Protein AF-A0A955AD46-F1 (afdb_monomer)

Secondary structure (DSSP, 8-state):
---------S--HHHHHHHHHHHHHHHHHHHHHHHHHHHTSSS--TT-HHHHHHHHHHHHHHSS-TTHHHHHHHHHSPPP-TTHHHHHT-

Foldseek 3Di:
DDDPPPPPPDDDPVRVCVVCVVVVVVVVVVLVVVVVVQVPDPDDCPPPVVVVLSVVLVVLVPDPDPPSVVVNCVSPDDPDDPCVCVVVVD

Structure (mmCIF, N/CA/C/O backbone):
data_AF-A0A955AD46-F1
#
_entry.id   AF-A0A955AD46-F1
#
loop_
_atom_site.group_PDB
_atom_site.id
_atom_si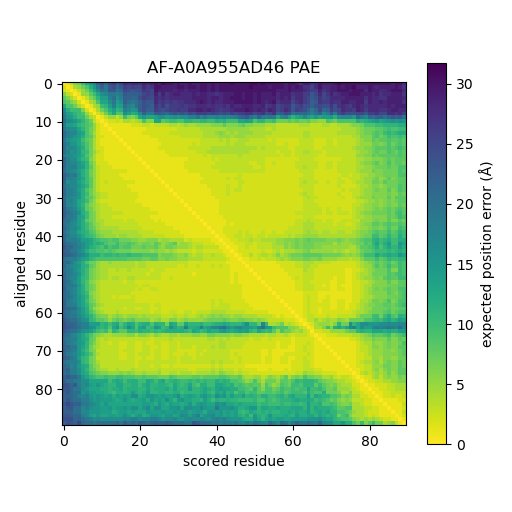te.type_symbol
_atom_site.label_atom_id
_atom_site.label_alt_id
_atom_site.label_comp_id
_atom_site.label_asym_id
_atom_site.label_entity_id
_atom_site.label_seq_id
_atom_site.pdbx_PDB_ins_code
_atom_site.Cartn_x
_atom_site.Cartn_y
_atom_site.Cartn_z
_atom_site.occupancy
_atom_site.B_iso_or_equiv
_atom_site.auth_seq_id
_atom_site.auth_comp_id
_atom_site.auth_asym_id
_atom_site.auth_atom_id
_atom_site.pdbx_PDB_model_num
ATOM 1 N N . MET A 1 1 ? 31.680 11.560 -38.863 1.00 42.88 1 MET A N 1
ATOM 2 C CA . MET A 1 1 ? 30.633 12.139 -37.998 1.00 42.88 1 MET A CA 1
ATOM 3 C C . MET A 1 1 ? 29.825 10.956 -37.512 1.00 42.88 1 MET A C 1
ATOM 5 O O . MET A 1 1 ? 28.982 10.483 -38.256 1.00 42.88 1 MET A O 1
ATOM 9 N N . GLU A 1 2 ? 30.198 10.395 -36.362 1.00 47.16 2 GLU A N 1
ATOM 10 C CA . GLU A 1 2 ? 29.570 9.172 -35.840 1.00 47.16 2 GLU A CA 1
ATOM 11 C C . GLU A 1 2 ? 28.192 9.494 -35.240 1.00 47.16 2 GLU A C 1
ATOM 13 O O . GLU A 1 2 ? 28.051 10.537 -34.586 1.00 47.16 2 GLU A O 1
ATOM 18 N N . PRO A 1 3 ? 27.172 8.644 -35.447 1.00 57.81 3 PRO A N 1
ATOM 19 C CA . PRO A 1 3 ? 25.872 8.832 -34.828 1.00 57.81 3 PRO A CA 1
ATOM 20 C C . PRO A 1 3 ? 26.008 8.584 -33.320 1.00 57.81 3 PRO A C 1
ATOM 22 O O . PRO A 1 3 ? 26.524 7.559 -32.886 1.00 57.81 3 PRO A O 1
ATOM 25 N N . ARG A 1 4 ? 25.567 9.543 -32.497 1.00 54.78 4 ARG A N 1
ATOM 26 C CA . ARG A 1 4 ? 25.406 9.314 -31.056 1.00 54.78 4 ARG A CA 1
ATOM 27 C C . ARG A 1 4 ? 24.293 8.290 -30.889 1.00 54.78 4 ARG A C 1
ATOM 29 O O . ARG A 1 4 ? 23.123 8.661 -30.960 1.00 54.78 4 ARG A O 1
ATOM 36 N N . ASP A 1 5 ? 24.664 7.037 -30.657 1.00 52.97 5 ASP A N 1
ATOM 37 C CA . ASP A 1 5 ? 23.761 6.047 -30.090 1.00 52.97 5 ASP A CA 1
ATOM 38 C C . ASP A 1 5 ? 23.128 6.667 -28.844 1.00 52.97 5 ASP A C 1
ATOM 40 O O . ASP A 1 5 ? 23.806 7.039 -27.878 1.00 52.97 5 ASP A O 1
ATOM 44 N N . ALA A 1 6 ? 21.817 6.875 -28.906 1.00 55.72 6 ALA A N 1
ATOM 45 C CA . ALA A 1 6 ? 21.040 7.316 -27.770 1.00 55.72 6 ALA A CA 1
ATOM 46 C C . ALA A 1 6 ? 21.115 6.205 -26.721 1.00 55.72 6 ALA A C 1
ATOM 48 O O . ALA A 1 6 ? 20.402 5.209 -26.801 1.00 55.72 6 ALA A O 1
ATOM 49 N N . VAL A 1 7 ? 22.020 6.357 -25.754 1.00 58.75 7 VAL A N 1
ATOM 50 C CA . VAL A 1 7 ? 22.052 5.522 -24.556 1.00 58.75 7 VAL A CA 1
ATOM 51 C C . VAL A 1 7 ? 20.662 5.596 -23.926 1.00 58.75 7 VAL A C 1
ATOM 53 O O . VAL A 1 7 ? 20.279 6.639 -23.395 1.00 58.75 7 VAL A O 1
ATOM 56 N N . SER A 1 8 ? 19.902 4.500 -24.001 1.00 61.53 8 SER A N 1
ATOM 57 C CA . SER A 1 8 ? 18.717 4.272 -23.172 1.00 61.53 8 SER A CA 1
ATOM 58 C C . SER A 1 8 ? 19.164 4.356 -21.718 1.00 61.53 8 SER A C 1
ATOM 60 O O . SER A 1 8 ? 19.653 3.387 -21.145 1.00 61.53 8 SER A O 1
ATOM 62 N N . SER A 1 9 ? 19.056 5.540 -21.125 1.00 67.56 9 SER A N 1
ATOM 63 C CA . SER A 1 9 ? 19.541 5.831 -19.778 1.00 67.56 9 SER A CA 1
ATOM 64 C C . SER A 1 9 ? 18.542 5.366 -18.713 1.00 67.56 9 SER A C 1
ATOM 66 O O . SER A 1 9 ? 18.147 6.137 -17.838 1.00 67.56 9 SER A O 1
ATOM 68 N N . GLY A 1 10 ? 18.086 4.119 -18.813 1.00 79.62 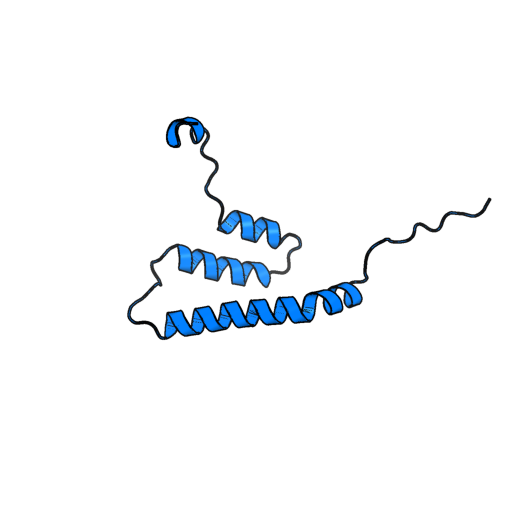10 GLY A N 1
ATOM 69 C CA . GLY A 1 10 ? 17.190 3.481 -17.856 1.00 79.62 10 GLY A CA 1
ATOM 70 C C . GLY A 1 10 ? 17.665 2.068 -17.544 1.00 79.62 10 GLY A C 1
ATOM 71 O O . GLY A 1 10 ? 18.152 1.368 -18.429 1.00 79.62 10 GLY A O 1
ATOM 72 N N . LEU A 1 11 ? 17.532 1.656 -16.280 1.00 91.50 11 LEU A N 1
ATOM 73 C CA . LEU A 1 11 ? 17.727 0.258 -15.895 1.00 91.50 11 LEU A CA 1
ATOM 74 C C . LEU A 1 11 ? 16.758 -0.631 -16.686 1.00 91.50 11 LEU A C 1
ATOM 76 O O . LEU A 1 11 ? 15.615 -0.242 -16.938 1.00 91.50 11 LEU A O 1
ATOM 80 N N . SER A 1 12 ? 17.188 -1.843 -17.034 1.00 95.00 12 SER A N 1
ATOM 81 C CA . SER A 1 12 ? 16.270 -2.850 -17.569 1.00 95.00 12 SER A CA 1
ATOM 82 C C . SER A 1 12 ? 15.217 -3.238 -16.524 1.00 95.00 12 SER A C 1
ATOM 84 O O . SER A 1 12 ? 15.375 -2.987 -15.324 1.00 95.00 12 SER A O 1
ATOM 86 N N . ALA A 1 13 ? 14.140 -3.896 -16.958 1.00 93.12 13 ALA A N 1
ATOM 87 C CA . ALA A 1 13 ? 13.128 -4.417 -16.039 1.00 93.12 13 ALA A CA 1
ATOM 88 C C . ALA A 1 13 ? 13.736 -5.377 -15.000 1.00 93.12 13 ALA A C 1
ATOM 90 O O . ALA A 1 13 ? 13.426 -5.264 -13.818 1.00 93.12 13 ALA A O 1
ATOM 91 N N . CYS A 1 14 ? 14.652 -6.261 -15.415 1.00 96.31 14 CYS A N 1
ATOM 92 C CA . CYS A 1 14 ? 15.350 -7.182 -14.513 1.00 96.31 14 CYS A CA 1
ATOM 93 C C . CYS A 1 14 ? 16.232 -6.436 -13.507 1.00 96.31 14 CYS A C 1
ATOM 95 O O . CYS A 1 14 ? 16.135 -6.687 -12.315 1.00 96.31 14 CYS A O 1
ATOM 97 N N . GLN A 1 15 ? 17.019 -5.456 -13.963 1.00 97.44 15 GLN A N 1
ATOM 98 C CA . GLN A 1 15 ? 17.860 -4.648 -13.072 1.00 97.44 15 GLN A CA 1
ATOM 99 C C . GLN A 1 15 ? 17.029 -3.823 -12.080 1.00 97.44 15 GLN A C 1
ATOM 101 O O . GLN A 1 15 ? 17.422 -3.643 -10.929 1.00 97.44 15 GLN A O 1
ATOM 106 N N . THR A 1 16 ? 15.874 -3.320 -12.518 1.00 95.94 16 THR A N 1
ATOM 107 C CA . THR A 1 16 ? 14.935 -2.610 -11.644 1.00 95.94 16 THR A CA 1
ATOM 108 C C . THR A 1 16 ? 14.336 -3.565 -10.616 1.00 95.94 16 THR A C 1
ATOM 110 O O . THR A 1 16 ? 14.312 -3.242 -9.433 1.00 95.94 16 THR A O 1
ATOM 113 N N . LEU A 1 17 ? 13.907 -4.760 -11.035 1.00 96.06 17 LEU A N 1
ATOM 114 C CA . LEU A 1 17 ? 13.402 -5.784 -10.124 1.00 96.06 17 LEU A CA 1
ATOM 115 C C . LEU A 1 17 ? 14.453 -6.158 -9.076 1.00 96.06 17 LEU A C 1
ATOM 117 O O . LEU A 1 17 ? 14.134 -6.134 -7.894 1.00 96.06 17 LEU A O 1
ATOM 121 N N . ASP A 1 18 ? 15.692 -6.431 -9.483 1.00 98.12 18 ASP A N 1
ATOM 122 C CA . ASP A 1 18 ? 16.778 -6.786 -8.563 1.00 98.12 18 ASP A CA 1
ATOM 123 C C . ASP A 1 18 ? 17.012 -5.696 -7.510 1.00 98.12 18 ASP A C 1
ATOM 125 O O . ASP A 1 18 ? 17.176 -5.995 -6.325 1.00 98.12 18 ASP A O 1
ATOM 129 N N . ARG A 1 19 ? 16.964 -4.423 -7.925 1.00 97.62 19 ARG A N 1
ATOM 130 C CA . ARG A 1 19 ? 17.118 -3.278 -7.020 1.00 97.62 19 ARG A CA 1
ATOM 131 C C . ARG A 1 19 ? 15.973 -3.171 -6.012 1.00 97.62 19 ARG A C 1
ATOM 133 O O . ARG A 1 19 ? 16.213 -2.874 -4.846 1.00 97.62 19 ARG A O 1
ATOM 140 N N . GLU A 1 20 ? 14.738 -3.393 -6.453 1.00 97.00 20 GLU A N 1
ATOM 141 C CA . GLU A 1 20 ? 13.538 -3.148 -5.645 1.00 97.00 20 GLU A CA 1
ATOM 142 C C . GLU A 1 20 ? 13.064 -4.391 -4.864 1.00 97.00 20 GLU A C 1
ATOM 144 O O . GLU A 1 20 ? 12.306 -4.268 -3.901 1.00 97.00 20 GLU A O 1
ATOM 149 N N . PHE A 1 21 ? 13.499 -5.600 -5.237 1.00 97.75 21 PHE A N 1
ATOM 150 C CA . PHE A 1 21 ? 12.926 -6.865 -4.758 1.00 97.75 2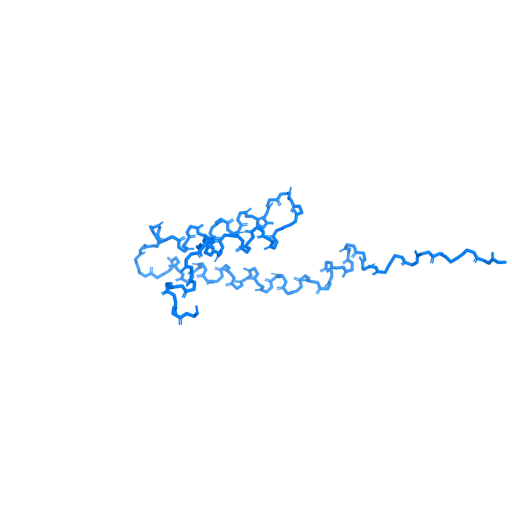1 PHE A CA 1
ATOM 151 C C . PHE A 1 21 ? 12.939 -7.009 -3.234 1.00 97.75 21 PHE A C 1
ATOM 153 O O . PHE A 1 21 ? 11.912 -7.324 -2.629 1.00 97.75 21 PHE A O 1
ATOM 160 N N . LEU A 1 22 ? 14.088 -6.769 -2.594 1.00 98.38 22 LEU A N 1
ATOM 161 C CA . LEU A 1 22 ? 14.212 -6.915 -1.141 1.00 98.38 22 LEU A CA 1
ATOM 162 C C . LEU A 1 22 ? 13.336 -5.904 -0.394 1.00 98.38 22 LEU A C 1
ATOM 164 O O . LEU A 1 22 ? 12.716 -6.257 0.611 1.00 98.38 22 LEU A O 1
ATOM 168 N N . GLN A 1 23 ? 13.247 -4.678 -0.911 1.00 98.38 23 GLN A N 1
ATOM 169 C CA . GLN A 1 23 ? 12.448 -3.616 -0.316 1.00 98.38 23 GLN A CA 1
ATOM 170 C C . GLN A 1 23 ? 10.948 -3.894 -0.467 1.00 98.38 23 GLN A C 1
ATOM 172 O O . GLN A 1 23 ? 10.209 -3.818 0.517 1.00 98.38 23 GLN A O 1
ATOM 177 N N . MET A 1 24 ? 10.506 -4.299 -1.662 1.00 96.88 24 MET A N 1
ATOM 178 C CA . MET A 1 24 ? 9.124 -4.717 -1.903 1.00 96.88 24 MET A CA 1
ATOM 179 C C . MET A 1 24 ? 8.739 -5.895 -1.008 1.00 96.88 24 MET A C 1
ATOM 181 O O . MET A 1 24 ? 7.687 -5.862 -0.373 1.00 96.88 24 MET A O 1
ATOM 185 N N . ARG A 1 25 ? 9.605 -6.909 -0.883 1.00 98.19 25 ARG A N 1
ATOM 186 C CA . ARG A 1 25 ? 9.362 -8.056 0.003 1.00 98.19 25 ARG A CA 1
ATOM 187 C C . ARG A 1 25 ? 9.184 -7.623 1.458 1.00 98.19 25 ARG A C 1
ATOM 189 O O . ARG A 1 25 ? 8.269 -8.105 2.121 1.00 98.19 25 ARG A O 1
ATOM 196 N N . ALA A 1 26 ? 10.032 -6.723 1.954 1.00 98.50 26 ALA A N 1
ATOM 197 C CA . ALA A 1 26 ? 9.926 -6.210 3.317 1.00 98.50 26 ALA A CA 1
ATOM 198 C C . ALA A 1 26 ? 8.604 -5.458 3.546 1.00 98.50 26 ALA A C 1
ATOM 200 O O . ALA A 1 26 ? 7.928 -5.698 4.544 1.00 98.50 26 ALA A O 1
ATOM 201 N N . TRP A 1 27 ? 8.197 -4.600 2.606 1.00 97.19 27 TRP A N 1
ATOM 202 C CA . TRP A 1 27 ? 6.923 -3.883 2.696 1.00 97.19 27 TRP A CA 1
ATOM 203 C C . TRP A 1 27 ? 5.715 -4.818 2.661 1.00 97.19 27 TRP A C 1
ATOM 205 O O . TRP A 1 27 ? 4.806 -4.656 3.472 1.00 97.19 27 TRP A O 1
ATOM 215 N N . LEU A 1 28 ? 5.719 -5.828 1.787 1.00 96.50 28 LEU A N 1
ATOM 216 C CA . LEU A 1 28 ? 4.646 -6.824 1.725 1.00 96.50 28 LEU A CA 1
ATOM 217 C C . LEU A 1 28 ? 4.509 -7.591 3.048 1.00 96.50 28 LEU A C 1
ATOM 219 O O . LEU A 1 28 ? 3.401 -7.723 3.564 1.00 96.50 28 LEU A O 1
ATOM 223 N N . LEU A 1 29 ? 5.627 -8.027 3.640 1.00 98.38 29 LEU A N 1
ATOM 224 C CA . LEU A 1 29 ? 5.625 -8.683 4.953 1.00 98.38 29 LEU A CA 1
ATOM 225 C C . LEU A 1 29 ? 5.114 -7.757 6.062 1.00 98.38 29 LEU A C 1
ATOM 227 O O . LEU A 1 29 ? 4.358 -8.193 6.925 1.00 98.38 29 LEU A O 1
ATOM 231 N N . GLN A 1 30 ? 5.489 -6.477 6.037 1.00 98.25 30 GLN A N 1
ATOM 232 C CA . GLN A 1 30 ? 5.031 -5.501 7.024 1.00 98.25 30 GLN A CA 1
ATOM 233 C C . GLN A 1 30 ? 3.516 -5.265 6.948 1.00 98.25 30 GLN A C 1
ATOM 235 O O . GLN A 1 30 ? 2.862 -5.137 7.989 1.00 98.25 30 GLN A O 1
ATOM 240 N N . VAL A 1 31 ? 2.955 -5.207 5.736 1.00 96.50 31 VAL A N 1
ATOM 241 C CA . VAL A 1 31 ? 1.508 -5.077 5.520 1.00 96.50 31 VAL A CA 1
ATOM 242 C C . VAL A 1 31 ? 0.790 -6.330 6.018 1.00 96.50 31 VAL A C 1
ATOM 244 O O . VAL A 1 31 ? -0.119 -6.202 6.835 1.00 96.50 31 VAL A O 1
ATOM 247 N N . ALA A 1 32 ? 1.249 -7.523 5.627 1.00 97.62 32 ALA A N 1
ATOM 248 C CA . ALA A 1 32 ? 0.668 -8.791 6.074 1.00 97.62 32 ALA A CA 1
ATOM 249 C C . ALA A 1 32 ? 0.696 -8.931 7.605 1.00 97.62 32 ALA A C 1
ATOM 251 O O . ALA A 1 32 ? -0.335 -9.147 8.227 1.00 97.62 32 ALA A O 1
ATOM 252 N N . ALA A 1 33 ? 1.841 -8.667 8.240 1.00 98.44 33 ALA A N 1
ATOM 253 C CA . ALA A 1 33 ? 1.960 -8.734 9.695 1.00 98.44 33 ALA A CA 1
ATOM 254 C C . ALA A 1 33 ? 1.080 -7.702 10.424 1.00 98.44 33 ALA A C 1
ATOM 256 O O . ALA A 1 33 ? 0.714 -7.908 11.582 1.00 98.44 33 ALA A O 1
ATOM 257 N N . SER A 1 34 ? 0.782 -6.561 9.793 1.00 97.50 34 SER A N 1
ATOM 258 C CA . SER A 1 34 ? -0.173 -5.586 10.337 1.00 97.50 34 SER A CA 1
ATOM 259 C C . SER A 1 34 ? -1.603 -6.106 10.253 1.00 97.50 34 SER A C 1
ATOM 261 O O . SER A 1 34 ? -2.333 -5.981 11.231 1.00 97.50 34 SER A O 1
ATOM 263 N N . TRP A 1 35 ? -1.956 -6.747 9.140 1.00 96.81 35 TRP A N 1
ATOM 264 C CA . TRP A 1 35 ? -3.230 -7.438 8.954 1.00 96.81 35 TRP A CA 1
ATOM 265 C C . TRP A 1 35 ? -3.419 -8.539 10.008 1.00 96.81 35 TRP A C 1
ATOM 267 O O . TRP A 1 35 ? -4.383 -8.497 10.763 1.00 96.81 35 TRP A O 1
ATOM 277 N N . ASP A 1 36 ? -2.417 -9.404 10.199 1.00 98.00 36 ASP A N 1
ATOM 278 C CA . ASP A 1 36 ? -2.437 -10.472 11.212 1.00 98.00 36 ASP A CA 1
ATOM 279 C C . ASP A 1 36 ? -2.608 -9.948 12.647 1.00 98.00 36 ASP A C 1
ATOM 281 O O . ASP A 1 36 ? -3.040 -10.674 13.543 1.00 98.00 36 ASP A O 1
ATOM 285 N N . ARG A 1 37 ? -2.163 -8.718 12.934 1.00 97.69 37 ARG A N 1
ATOM 286 C CA . ARG A 1 37 ? -2.364 -8.089 14.249 1.00 97.69 37 ARG A CA 1
ATOM 287 C C . ARG A 1 37 ? -3.778 -7.540 14.402 1.00 97.69 37 ARG A C 1
ATOM 289 O O . ARG A 1 37 ? -4.299 -7.621 15.507 1.00 97.69 37 ARG A O 1
ATOM 296 N N . ILE A 1 38 ? -4.362 -7.000 13.332 1.00 96.56 38 ILE A N 1
ATOM 297 C CA . ILE A 1 38 ? -5.752 -6.528 13.310 1.00 96.56 38 ILE A CA 1
ATOM 298 C C . ILE A 1 38 ? -6.695 -7.721 13.485 1.00 96.56 38 ILE A C 1
ATOM 300 O O . ILE A 1 38 ? -7.518 -7.695 14.390 1.00 96.56 38 ILE A O 1
ATOM 304 N N . ASP A 1 39 ? -6.490 -8.802 12.731 1.00 95.19 39 ASP A N 1
ATOM 305 C CA . ASP A 1 39 ? -7.335 -10.005 12.791 1.00 95.19 39 ASP A CA 1
ATOM 306 C C . ASP A 1 39 ? -7.290 -10.715 14.156 1.00 95.19 39 ASP A C 1
ATOM 308 O O . ASP A 1 39 ? -8.215 -11.436 14.523 1.00 95.19 39 ASP A O 1
ATOM 312 N N . ARG A 1 40 ? -6.203 -10.537 14.920 1.00 96.88 40 ARG A N 1
ATOM 313 C CA . ARG A 1 40 ? -6.051 -11.085 16.281 1.00 96.88 40 ARG A CA 1
ATOM 314 C C . ARG A 1 40 ? -6.526 -10.145 17.387 1.00 96.88 40 ARG A C 1
ATOM 316 O O . ARG A 1 40 ? -6.547 -10.565 18.543 1.00 96.88 40 ARG A O 1
ATOM 323 N N . ALA A 1 41 ? -6.809 -8.884 17.075 1.00 97.50 41 ALA A N 1
ATOM 324 C CA . ALA A 1 41 ? -7.293 -7.927 18.058 1.00 97.50 41 ALA A CA 1
ATOM 325 C C . ALA A 1 41 ? -8.771 -8.188 18.387 1.00 97.50 41 ALA A C 1
ATOM 327 O O . ALA A 1 41 ? -9.495 -8.821 17.624 1.00 97.50 41 ALA A O 1
ATOM 328 N N . GLU A 1 42 ? -9.226 -7.697 19.538 1.00 97.06 42 GLU A N 1
ATOM 329 C CA . GLU A 1 42 ? -10.6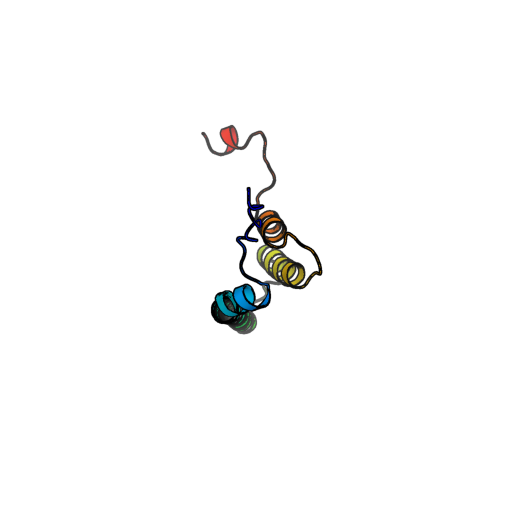49 -7.725 19.881 1.00 97.06 42 GLU A CA 1
ATOM 330 C C . GLU A 1 42 ? -11.420 -6.656 19.088 1.00 97.06 42 GLU A C 1
ATOM 332 O O . GLU A 1 42 ? -10.961 -5.518 18.962 1.00 97.06 42 GLU A O 1
ATOM 337 N N . GLY A 1 43 ? -12.618 -7.008 18.611 1.00 94.94 43 GLY A N 1
ATOM 338 C CA . GLY A 1 43 ? -13.514 -6.116 17.868 1.00 94.94 43 GLY A CA 1
ATOM 339 C C . GLY A 1 43 ? -13.581 -6.412 16.368 1.00 94.94 43 GLY A C 1
ATOM 340 O O . GLY A 1 43 ? -13.015 -7.389 15.890 1.00 94.94 43 GLY A O 1
ATOM 341 N N . ASP A 1 44 ? -14.308 -5.565 15.638 1.00 91.88 44 ASP A N 1
ATOM 342 C CA . ASP A 1 44 ? -14.441 -5.620 14.179 1.00 91.88 44 ASP A CA 1
ATOM 343 C C . ASP A 1 44 ? -14.119 -4.244 13.578 1.00 91.88 44 ASP A C 1
ATOM 345 O O . ASP A 1 44 ? -14.510 -3.207 14.119 1.00 91.88 44 ASP A O 1
ATOM 349 N N . VAL A 1 45 ? -13.386 -4.244 12.466 1.00 94.56 45 VAL A N 1
ATOM 350 C CA . VAL A 1 45 ? -13.015 -3.050 11.691 1.00 94.56 45 VAL A CA 1
ATOM 351 C C . VAL A 1 45 ? -13.729 -2.990 10.337 1.00 94.56 45 VAL A C 1
ATOM 353 O O . VAL A 1 45 ? -13.445 -2.091 9.550 1.00 94.56 45 VAL A O 1
ATOM 356 N N . GLY A 1 46 ? -14.642 -3.924 10.046 1.00 91.06 46 GLY A N 1
ATOM 357 C CA . GLY A 1 46 ? -15.340 -4.038 8.763 1.00 91.06 46 GLY A CA 1
ATOM 358 C C . GLY A 1 46 ? -16.064 -2.763 8.322 1.00 91.06 46 GLY A C 1
ATOM 359 O O . GLY A 1 46 ? -16.033 -2.428 7.138 1.00 91.06 46 GLY A O 1
ATOM 360 N N . ASP A 1 47 ? -16.629 -2.016 9.273 1.00 93.94 47 ASP A N 1
ATOM 361 C CA . ASP A 1 47 ? -17.315 -0.742 9.018 1.00 93.94 47 ASP A CA 1
ATOM 362 C C . ASP A 1 47 ? -16.373 0.480 9.033 1.00 93.94 47 ASP A C 1
ATOM 364 O O . ASP A 1 47 ? -16.795 1.600 8.731 1.00 93.94 47 ASP A O 1
ATOM 368 N N . ASP A 1 48 ? -15.090 0.305 9.376 1.00 95.94 48 ASP A N 1
ATOM 369 C CA . ASP A 1 48 ? -14.125 1.403 9.372 1.00 95.94 48 ASP A CA 1
ATOM 370 C C . ASP A 1 48 ? -13.716 1.735 7.923 1.00 95.94 48 ASP A C 1
ATOM 372 O O . ASP A 1 48 ? -13.134 0.898 7.222 1.00 95.94 48 ASP A O 1
ATOM 376 N N . PRO A 1 49 ? -13.939 2.972 7.443 1.00 94.31 49 PRO A N 1
ATOM 377 C CA . PRO A 1 49 ? -13.618 3.341 6.066 1.00 94.31 49 PRO A CA 1
ATOM 378 C C . PRO A 1 49 ? -12.125 3.191 5.739 1.00 94.31 49 PRO A C 1
ATOM 380 O O . PRO A 1 49 ? -11.775 2.930 4.586 1.00 94.31 49 PRO A O 1
ATOM 383 N N . ARG A 1 50 ? -11.232 3.298 6.735 1.00 94.94 50 ARG A N 1
ATOM 384 C CA . ARG A 1 50 ? -9.786 3.102 6.546 1.00 94.94 50 ARG A CA 1
ATOM 385 C C . ARG A 1 50 ? -9.473 1.659 6.178 1.00 94.94 50 ARG A C 1
ATOM 387 O O . ARG A 1 50 ? -8.562 1.416 5.387 1.00 94.94 50 ARG A O 1
ATOM 394 N N . TRP A 1 51 ? -10.237 0.706 6.709 1.00 96.00 51 TRP A N 1
ATOM 395 C CA . TRP A 1 51 ? -10.090 -0.699 6.358 1.00 96.00 51 TRP A CA 1
ATOM 396 C C . TRP A 1 51 ? -10.455 -0.956 4.897 1.00 96.00 51 TRP A C 1
ATOM 398 O O . TRP A 1 51 ? -9.684 -1.575 4.157 1.00 96.00 51 TRP A O 1
ATOM 408 N N . GLY A 1 52 ? -11.566 -0.368 4.445 1.00 95.38 52 GLY A N 1
ATOM 409 C CA . GLY A 1 52 ? -11.959 -0.373 3.037 1.00 95.38 52 GLY A CA 1
ATOM 410 C C . GLY A 1 52 ? -10.885 0.228 2.119 1.00 95.38 52 GLY A C 1
ATOM 411 O O . GLY A 1 52 ? -10.543 -0.372 1.098 1.00 95.38 52 GLY A O 1
ATOM 412 N N . GLN A 1 53 ? -10.289 1.364 2.504 1.00 95.75 53 GLN A N 1
ATOM 413 C CA . GLN A 1 53 ? -9.195 2.000 1.753 1.00 95.75 53 GLN A CA 1
ATOM 414 C 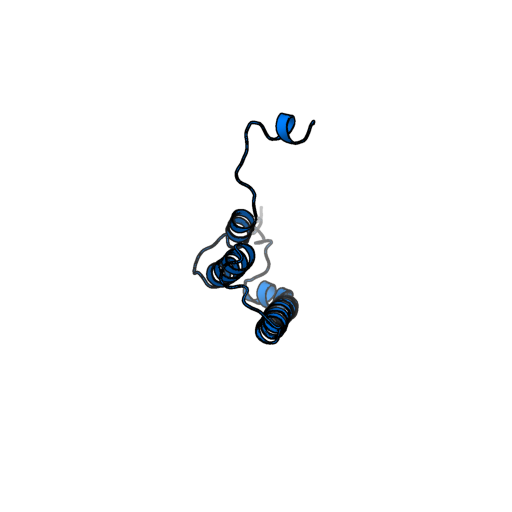C . GLN A 1 53 ? -7.956 1.097 1.638 1.00 95.75 53 GLN A C 1
ATOM 416 O O . GLN A 1 53 ? -7.385 0.977 0.553 1.00 95.75 53 GLN A O 1
ATOM 421 N N . ILE A 1 54 ? -7.549 0.430 2.725 1.00 95.56 54 ILE A N 1
ATOM 422 C CA . ILE A 1 54 ? -6.410 -0.505 2.720 1.00 95.56 54 ILE A CA 1
ATOM 423 C C . ILE A 1 54 ? -6.683 -1.681 1.775 1.00 95.56 54 ILE A C 1
ATOM 425 O O . ILE A 1 54 ? -5.846 -1.989 0.921 1.00 95.56 54 ILE A O 1
ATOM 429 N N . CYS A 1 55 ? -7.866 -2.293 1.867 1.00 94.50 55 CYS A N 1
ATOM 430 C CA . CYS A 1 55 ? -8.267 -3.390 0.984 1.00 94.50 55 CYS A CA 1
ATOM 431 C C . CYS A 1 55 ? -8.248 -2.961 -0.494 1.00 94.50 55 CYS A C 1
ATOM 433 O O . CYS A 1 55 ? -7.702 -3.662 -1.352 1.00 94.50 55 CYS A O 1
ATOM 435 N N . GLN A 1 56 ? -8.778 -1.772 -0.797 1.00 95.56 56 GLN A N 1
ATOM 436 C CA . GLN A 1 56 ? -8.773 -1.205 -2.145 1.00 95.56 56 GLN A CA 1
ATOM 437 C C . GLN A 1 56 ? -7.353 -0.909 -2.657 1.00 95.56 56 GLN A C 1
ATOM 439 O O . GLN A 1 56 ? -7.062 -1.124 -3.840 1.00 95.56 56 GLN A O 1
ATOM 444 N N . ALA A 1 57 ? -6.455 -0.433 -1.791 1.00 95.44 57 ALA A N 1
ATOM 445 C CA . ALA A 1 57 ? -5.066 -0.158 -2.145 1.00 95.44 57 ALA A CA 1
ATOM 446 C C . ALA A 1 57 ? -4.322 -1.445 -2.535 1.00 95.44 57 ALA A C 1
ATOM 448 O O . ALA A 1 57 ? -3.651 -1.471 -3.568 1.00 95.44 57 ALA A O 1
ATOM 449 N N . VAL A 1 58 ? -4.502 -2.534 -1.779 1.00 94.31 58 VAL A N 1
ATOM 450 C CA . VAL A 1 58 ? -3.906 -3.842 -2.106 1.00 94.31 58 VAL A CA 1
ATOM 451 C C . VAL A 1 58 ? -4.442 -4.382 -3.433 1.00 94.31 58 VAL A C 1
ATOM 453 O O . VAL A 1 58 ? -3.652 -4.788 -4.286 1.00 94.31 58 VAL A O 1
ATOM 456 N N . ALA A 1 59 ? -5.755 -4.302 -3.669 1.00 94.00 59 ALA A N 1
ATOM 457 C CA . ALA A 1 59 ? -6.347 -4.692 -4.952 1.00 94.00 59 ALA A CA 1
ATOM 458 C C . ALA A 1 59 ? -5.825 -3.839 -6.127 1.00 94.00 59 ALA A C 1
ATOM 460 O O . ALA A 1 59 ? -5.650 -4.323 -7.244 1.00 94.00 59 ALA A O 1
ATOM 461 N N . THR A 1 60 ? -5.532 -2.560 -5.883 1.00 94.25 60 THR A N 1
ATOM 462 C CA . TH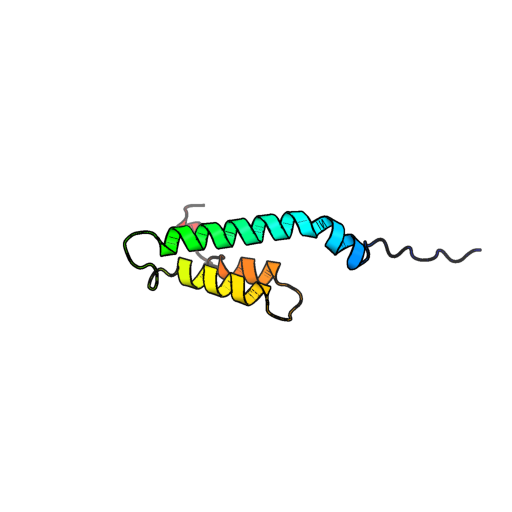R A 1 60 ? -4.975 -1.657 -6.900 1.00 94.25 60 THR A CA 1
ATOM 463 C C . THR A 1 60 ? -3.533 -2.013 -7.265 1.00 94.25 60 THR A C 1
ATOM 465 O O . THR A 1 60 ? -3.145 -1.853 -8.423 1.00 94.25 60 THR A O 1
ATOM 468 N N . LEU A 1 61 ? -2.738 -2.527 -6.318 1.00 92.38 61 LEU A N 1
ATOM 469 C CA . LEU A 1 61 ? -1.363 -2.956 -6.586 1.00 92.38 61 LEU A CA 1
ATOM 470 C C . LEU A 1 61 ? -1.298 -4.153 -7.544 1.00 92.38 61 LEU A C 1
ATOM 472 O O . LEU A 1 61 ? -0.397 -4.209 -8.381 1.00 92.38 61 LEU A O 1
ATOM 476 N N . THR A 1 62 ? -2.252 -5.082 -7.464 1.00 89.38 62 THR A N 1
ATOM 477 C CA . THR A 1 62 ? -2.270 -6.309 -8.279 1.00 89.38 62 THR A CA 1
ATOM 478 C C . THR A 1 62 ? -2.987 -6.153 -9.621 1.00 89.38 62 THR A C 1
ATOM 480 O O . THR A 1 62 ? -2.883 -7.032 -10.473 1.00 89.38 62 THR A O 1
ATOM 483 N N . ALA A 1 63 ? -3.672 -5.032 -9.855 1.00 89.94 63 ALA A N 1
ATOM 484 C CA . ALA A 1 63 ? -4.323 -4.751 -11.130 1.00 89.94 63 ALA A CA 1
ATOM 485 C C . ALA A 1 63 ? -3.301 -4.538 -12.266 1.00 89.94 63 ALA A C 1
ATOM 487 O O . ALA A 1 63 ? -2.251 -3.917 -12.069 1.00 89.94 63 ALA A O 1
ATOM 488 N N . ASP A 1 64 ? -3.623 -5.000 -13.478 1.00 73.94 64 ASP A N 1
ATOM 489 C CA . ASP A 1 64 ? -2.783 -4.832 -14.673 1.00 73.94 64 ASP A CA 1
ATOM 490 C C . ASP A 1 64 ? -2.938 -3.428 -15.285 1.00 73.94 64 ASP A C 1
ATOM 492 O O . ASP A 1 64 ? -3.605 -3.221 -16.300 1.00 73.94 64 ASP A O 1
ATOM 496 N N . ARG A 1 65 ? -2.405 -2.415 -14.590 1.00 76.56 65 ARG A N 1
ATOM 497 C CA . ARG A 1 65 ? -2.366 -1.023 -15.061 1.00 76.56 65 ARG A CA 1
ATOM 498 C C . ARG A 1 65 ? -1.034 -0.360 -14.708 1.00 76.56 65 ARG A C 1
ATOM 500 O O . ARG A 1 65 ? -0.529 -0.493 -13.593 1.00 76.56 65 ARG A O 1
ATOM 507 N N . SER A 1 66 ? -0.473 0.392 -15.653 1.00 78.81 66 SER A N 1
ATOM 508 C CA . SER A 1 66 ? 0.536 1.422 -15.366 1.00 78.81 66 SER A CA 1
ATOM 509 C C . SER A 1 66 ? -0.112 2.537 -14.548 1.00 78.81 66 SER A C 1
ATOM 511 O O . SER A 1 66 ? -1.237 2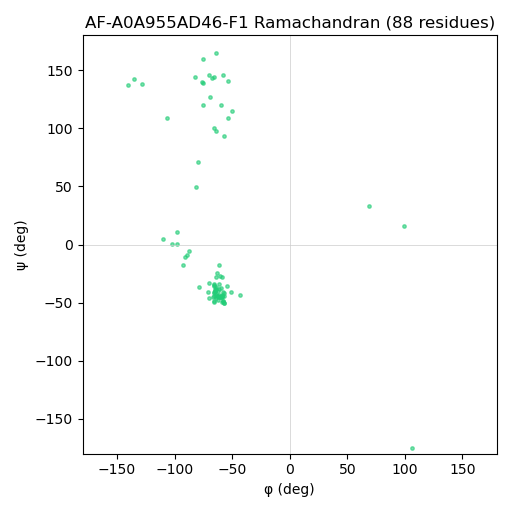.848 -14.900 1.00 78.81 66 SER A O 1
ATOM 513 N N . ASP A 1 67 ? 0.601 3.160 -13.588 1.00 91.06 67 ASP A N 1
ATOM 514 C CA . ASP A 1 67 ? 0.176 4.285 -12.704 1.00 91.06 67 ASP A CA 1
ATOM 515 C C . ASP A 1 67 ? -0.289 3.978 -11.260 1.00 91.06 67 ASP A C 1
ATOM 517 O O . ASP A 1 67 ? -0.827 4.855 -10.578 1.00 91.06 67 ASP A O 1
ATOM 521 N N . ARG A 1 68 ? 0.006 2.780 -10.739 1.00 92.94 68 ARG A N 1
ATOM 522 C CA . ARG A 1 68 ? -0.363 2.334 -9.376 1.00 92.94 68 ARG A CA 1
ATOM 523 C C . ARG A 1 68 ? -0.143 3.381 -8.278 1.00 92.94 68 ARG A C 1
ATOM 525 O O . ARG A 1 68 ? -1.024 3.568 -7.450 1.00 92.94 68 ARG A O 1
ATOM 532 N N . ALA A 1 69 ? 0.988 4.089 -8.289 1.00 94.12 69 ALA A N 1
ATOM 533 C CA . ALA A 1 69 ? 1.297 5.108 -7.283 1.00 94.12 69 ALA A CA 1
ATOM 534 C C . ALA A 1 69 ? 0.262 6.250 -7.247 1.00 94.12 69 ALA A C 1
ATOM 536 O O . ALA A 1 69 ? -0.216 6.601 -6.172 1.00 94.12 69 ALA A O 1
ATOM 537 N N . ARG A 1 70 ? -0.140 6.775 -8.415 1.00 94.88 70 ARG A N 1
ATOM 538 C CA . ARG A 1 70 ? -1.168 7.825 -8.531 1.00 94.88 70 ARG A CA 1
ATOM 539 C C . ARG A 1 70 ? -2.506 7.338 -7.982 1.00 94.88 70 ARG A C 1
ATOM 541 O O . ARG A 1 70 ? -3.157 8.036 -7.218 1.00 94.88 70 ARG A O 1
ATOM 548 N N . ARG A 1 71 ? -2.897 6.114 -8.336 1.00 93.88 71 ARG A N 1
ATOM 549 C CA . ARG A 1 71 ? -4.162 5.520 -7.881 1.00 93.88 71 ARG A CA 1
ATOM 550 C C . ARG A 1 71 ? -4.171 5.271 -6.374 1.00 93.88 71 ARG A C 1
ATOM 552 O O . ARG A 1 71 ? -5.170 5.541 -5.722 1.00 93.88 71 ARG A O 1
ATOM 559 N N . LEU A 1 72 ? -3.059 4.788 -5.817 1.00 95.38 72 LEU A N 1
ATOM 560 C CA . LEU A 1 72 ? -2.892 4.655 -4.368 1.00 95.38 72 LEU A CA 1
ATOM 561 C C . LEU A 1 72 ? -3.015 6.018 -3.682 1.00 95.38 72 LEU A C 1
ATOM 563 O O . LEU A 1 72 ? -3.734 6.136 -2.697 1.00 95.38 72 LEU A O 1
ATOM 567 N N . GLN A 1 73 ? -2.372 7.051 -4.227 1.00 94.75 73 GLN A N 1
ATOM 568 C CA . GLN A 1 73 ? -2.484 8.410 -3.703 1.00 94.75 73 GLN A CA 1
ATOM 569 C C . GLN A 1 73 ? -3.937 8.906 -3.707 1.00 94.75 73 GLN A C 1
ATOM 571 O O . GLN A 1 73 ? -4.378 9.481 -2.716 1.00 94.75 73 GLN A O 1
ATOM 576 N N . GLU A 1 74 ? -4.693 8.666 -4.779 1.00 94.12 74 GLU A N 1
ATOM 577 C CA . GLU A 1 74 ? -6.104 9.062 -4.888 1.00 94.12 74 GLU A CA 1
ATOM 578 C C . GLU A 1 74 ? -6.993 8.394 -3.830 1.00 94.12 74 GLU A C 1
ATOM 580 O O . GLU A 1 74 ? -7.847 9.067 -3.262 1.00 94.12 74 GLU A O 1
ATOM 585 N N . ILE A 1 75 ? -6.755 7.118 -3.499 1.00 95.19 75 ILE A N 1
ATOM 586 C CA . ILE A 1 75 ? -7.510 6.390 -2.457 1.00 95.19 75 ILE A CA 1
ATOM 587 C C . ILE A 1 75 ? -7.388 7.069 -1.085 1.00 95.19 75 ILE A C 1
ATOM 589 O O . ILE A 1 75 ? -8.356 7.113 -0.323 1.00 95.19 75 ILE A O 1
ATOM 593 N N . PHE A 1 76 ? -6.206 7.603 -0.770 1.00 95.44 76 PHE A N 1
ATOM 594 C CA . PHE A 1 76 ? -5.917 8.241 0.518 1.00 95.44 76 PHE A CA 1
ATOM 595 C C . PHE A 1 76 ? -6.040 9.771 0.492 1.00 95.44 76 PHE A C 1
ATOM 597 O O . PHE A 1 76 ? -5.810 10.423 1.511 1.00 95.44 76 PHE A O 1
ATOM 604 N N . SER A 1 77 ? -6.387 10.362 -0.653 1.00 92.94 77 SER A N 1
ATOM 605 C CA . SER A 1 77 ? -6.531 11.812 -0.785 1.00 92.94 77 SER A CA 1
ATOM 606 C C . SER A 1 77 ? -7.899 12.278 -0.301 1.00 92.94 77 SER A C 1
ATOM 608 O O . SER A 1 77 ? -8.918 11.625 -0.519 1.00 92.94 77 SER A O 1
ATOM 610 N N . LEU A 1 78 ? -7.937 13.462 0.311 1.00 85.56 78 LEU A N 1
ATOM 611 C CA . LEU A 1 78 ? -9.198 14.165 0.518 1.00 85.56 78 LEU A CA 1
ATOM 612 C C . LEU A 1 78 ? -9.728 14.679 -0.830 1.00 85.56 78 LEU A C 1
ATOM 614 O O . LEU A 1 78 ? -8.927 15.097 -1.674 1.00 85.56 78 LEU A O 1
ATOM 618 N N . PRO A 1 79 ? -11.058 14.716 -1.031 1.00 80.75 79 PRO A N 1
ATOM 619 C CA . PRO A 1 79 ? -11.640 15.443 -2.146 1.00 80.75 79 PRO A CA 1
ATOM 620 C C . PRO A 1 79 ? -11.152 16.890 -2.136 1.00 80.75 79 PRO A C 1
ATOM 622 O O . PRO A 1 79 ? -11.049 17.513 -1.076 1.00 80.75 79 PRO A O 1
ATOM 625 N N . TYR A 1 80 ? -10.874 17.431 -3.319 1.00 82.19 80 TYR A N 1
ATOM 626 C CA . TYR A 1 80 ? -10.575 18.849 -3.438 1.00 82.19 80 TYR A CA 1
ATOM 627 C C . TYR A 1 80 ? -11.771 19.671 -2.939 1.00 82.19 80 TYR A C 1
ATOM 629 O O . TYR A 1 80 ? -12.872 19.572 -3.480 1.00 82.19 80 TYR A O 1
ATOM 637 N N . ASP A 1 81 ? -11.538 20.483 -1.912 1.00 85.69 81 ASP A N 1
ATOM 638 C CA . ASP A 1 81 ? -12.517 21.407 -1.349 1.00 85.69 81 ASP A CA 1
ATOM 639 C C . ASP A 1 81 ? -12.119 22.832 -1.764 1.00 85.69 81 ASP A C 1
ATOM 641 O O . ASP A 1 81 ? -11.119 23.335 -1.257 1.00 85.69 81 ASP A O 1
ATOM 645 N N . PRO A 1 82 ? -12.846 23.519 -2.666 1.00 89.00 82 PRO A N 1
ATOM 646 C CA . PRO A 1 82 ? -12.489 24.875 -3.090 1.00 89.00 82 PRO A CA 1
ATOM 647 C C . PRO A 1 82 ? -12.499 25.894 -1.938 1.00 89.00 82 PRO A C 1
ATOM 649 O O . PRO A 1 82 ? -11.891 26.956 -2.061 1.00 89.00 82 PRO A O 1
ATOM 652 N N . GLN A 1 83 ? -13.145 25.580 -0.811 1.00 92.00 83 GLN A N 1
ATOM 653 C CA . GLN A 1 83 ? -13.169 26.408 0.392 1.00 92.00 83 GLN A CA 1
ATOM 654 C C . GLN A 1 83 ? -12.145 25.971 1.449 1.00 92.00 83 GLN A C 1
ATOM 656 O O . GLN A 1 83 ? -12.182 26.492 2.565 1.00 92.00 83 GLN A O 1
ATOM 661 N N . TRP A 1 84 ? -11.204 25.072 1.124 1.00 92.06 84 TRP A N 1
ATOM 662 C CA . TRP A 1 84 ? -10.239 24.527 2.090 1.00 92.06 84 TRP A CA 1
ATOM 663 C C . TRP A 1 84 ? -9.507 25.618 2.885 1.00 92.06 84 TRP A C 1
ATOM 665 O O . TRP A 1 84 ? -9.367 25.504 4.097 1.00 92.06 84 TRP A O 1
ATOM 675 N N . ARG A 1 85 ? -9.112 26.717 2.233 1.00 89.31 85 ARG A N 1
ATOM 676 C CA . ARG A 1 85 ? -8.464 27.874 2.874 1.00 89.31 85 ARG A CA 1
ATOM 677 C C . ARG A 1 85 ? -9.306 28.473 3.995 1.00 89.31 85 ARG A C 1
ATOM 679 O O . ARG A 1 85 ? -8.856 28.569 5.131 1.00 89.31 85 ARG A O 1
ATOM 686 N N . ASN A 1 86 ? -10.577 28.739 3.706 1.00 91.50 86 ASN A N 1
ATOM 687 C CA . ASN A 1 86 ? -11.525 29.257 4.691 1.00 91.50 86 ASN A CA 1
ATOM 688 C C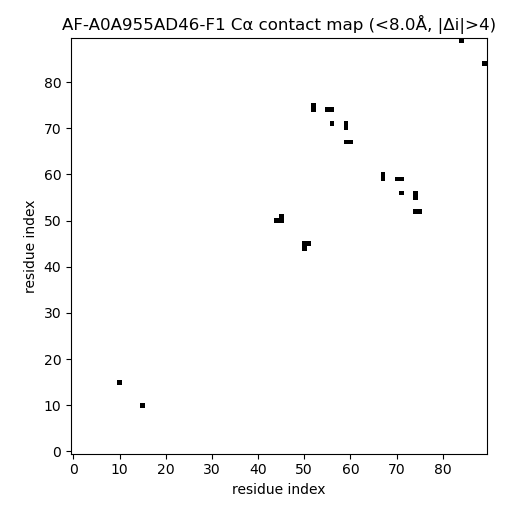 . ASN A 1 86 ? -11.783 28.239 5.811 1.00 91.50 86 ASN A C 1
ATOM 690 O O . ASN A 1 86 ? -11.861 28.613 6.977 1.00 91.50 86 ASN A O 1
ATOM 694 N N . LYS A 1 87 ? -11.885 26.950 5.465 1.00 87.44 87 LYS A N 1
ATOM 695 C CA . LYS A 1 87 ? -12.121 25.854 6.415 1.00 87.44 87 LYS A CA 1
ATOM 696 C C . LYS A 1 87 ? -10.961 25.650 7.396 1.00 87.44 87 LYS A C 1
ATOM 698 O O . LYS A 1 87 ? -11.206 25.299 8.546 1.00 87.44 87 LYS A O 1
ATOM 703 N N . TYR A 1 88 ? -9.723 25.862 6.950 1.00 88.75 88 TYR A N 1
ATOM 704 C CA . TYR A 1 88 ? -8.509 25.689 7.757 1.00 88.75 88 TYR A CA 1
ATOM 705 C C . TYR A 1 88 ? -7.903 27.010 8.264 1.00 88.75 88 TYR A C 1
ATOM 707 O O . TYR A 1 88 ? -6.899 26.973 8.969 1.00 88.75 88 TYR A O 1
ATOM 715 N N . GLY A 1 89 ? -8.512 28.160 7.952 1.00 83.19 89 GLY A N 1
ATOM 716 C CA . GLY A 1 89 ? -8.074 29.479 8.421 1.00 83.19 89 GLY A CA 1
ATOM 717 C C . GLY A 1 89 ? -6.741 29.957 7.831 1.00 83.19 89 GLY A C 1
ATOM 718 O O . GLY A 1 89 ? -5.989 30.629 8.536 1.00 83.19 89 GLY A O 1
ATOM 719 N N . ILE A 1 90 ? -6.440 29.589 6.578 1.00 80.94 90 ILE A N 1
ATOM 720 C CA . ILE A 1 90 ? -5.205 29.931 5.839 1.00 80.94 90 ILE A CA 1
ATOM 721 C C . ILE A 1 90 ? -5.523 30.858 4.668 1.00 80.94 90 ILE A C 1
ATOM 723 O O . ILE A 1 90 ? -6.516 30.582 3.961 1.00 80.94 90 ILE A O 1
#

Sequence (90 aa):
MEPRDAVSSGLSACQTLDREFLQMRAWLLQVAASWDRIDRAEGDVGDDPRWGQICQAVATLTADRSDRARRLQEIFSLPYDPQWRNKYGI

pLDDT: mean 89.42, std 12.64, range [42.88, 98.5]

Solvent-accessible surface area (backbone atoms only — not comparable to full-atom values): 5752 Å² total; per-residue (Å²): 136,82,81,81,76,79,74,75,90,62,77,52,74,67,58,44,43,67,70,44,45,67,57,53,51,52,51,5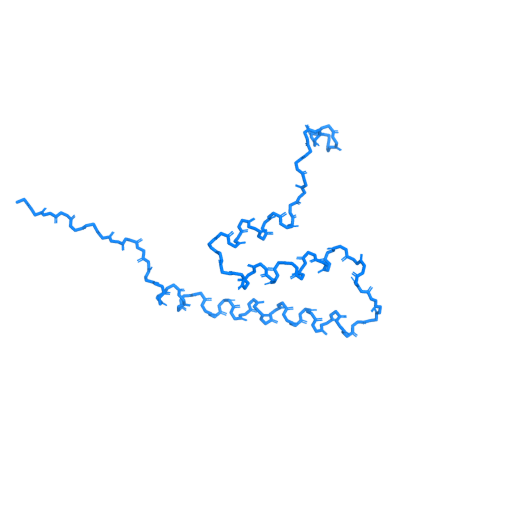3,51,54,52,51,56,49,49,58,50,57,76,70,42,91,80,83,56,86,88,39,66,69,51,54,44,53,55,52,43,57,56,49,67,72,44,98,58,91,61,47,68,62,56,46,50,56,68,74,47,77,80,90,54,97,54,48,42,74,77,72,76,97

Mean predicted aligned error: 7.77 Å

Radius of gyration: 20.43 Å; Cα contacts (8 Å, |Δi|>4): 14; chains: 1; bounding box: 48×41×58 Å